Protein AF-0000000068927262 (afdb_homodimer)

Organism: Brassica napus (NCBI:txid3708)

Radius of gyration: 21.52 Å; Cα contacts (8 Å, |Δi|>4): 213; chains: 2; bounding box: 48×56×94 Å

Sequence (170 aa):
MKNSRRLSDLLWEIGKRFSIEDMSRYDLKYLDEDNEWVLLTCDEDVEECVDVCRTTPSHTIKLLLHASSHHFPERSSPTGYTLWQMKNSRRLSDLLWEIGKRFSIEDMSRYDLKYLDEDNEWVLLTCDEDVEECVDVCRTTPSHTIKLLLHASSHHFPERSSPTGYTLWQ

InterPro domains:
  IPR000270 PB1 domain [PF00564] (3-67)
  IPR000270 PB1 domain [SM00666] (1-68)
  IPR034891 Protein NLP, PB1 domain [cd06407] (1-67)
  IPR045012 Protein NLP [PTHR32002] (2-68)
  IPR053793 PB1-like domain [PS51745] (1-68)

pLDDT: mean 80.98, std 21.07, range [25.23, 97.75]

Foldseek 3Di:
DPPPPVPVVVLVVVCVVVVPPDSVQKWKWKQAPVRDTDTDDDVVVVVRQQVRLVVDPVSDIDMDIGGHPVPPPPPPPPPDDPPPD/DPVPPVPVVVLVVCCVVVVPPDSVQKWKWKQAPVRDTDTDDDVVVVVRQQVRLVVDPVSDIDMDIDGHPVPPPPPPPPDDDPPPD

Secondary structure (DSSP, 8-st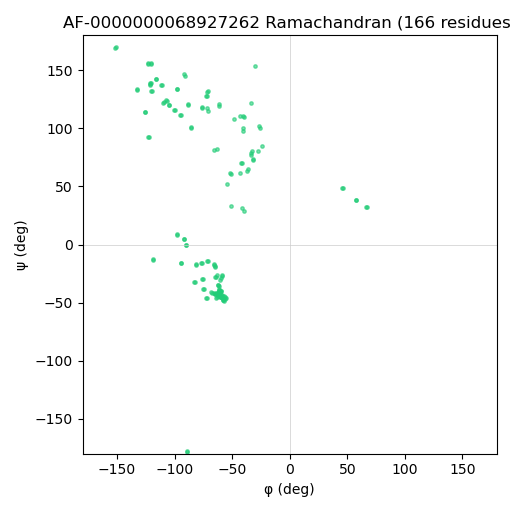ate):
-----HHHHHHHHHHHHTT-S-GGGEEEEEE-TTS-EEE--SHHHHHHHHHHHHHSTT-EEEEEEEE-GGGS-------------/-----HHHHHHHHHHHHTT-S-GGGEEEEEE-TTS-EEE--SHHHHHHHHHHHHHSTT-EEEEEEEE-GGGS-------------

Nearest PDB structures (foldseek):
  4mjs-assembly12_X  TM=8.367E-01  e=7.553E-01  Homo sapiens
  6jm4-assembly2_D  TM=7.377E-01  e=4.117E-01  Homo sapiens
  4mjs-assembly12_W  TM=8.172E-01  e=2.542E+00  Rattus norvegicus
  6d21-assembly1_A  TM=7.027E-01  e=1.132E+00  Danio rerio
  1wmh-assembly1_A  TM=7.807E-01  e=3.329E+00  Homo sapiens

Solvent-accessible surface area (backbone atoms only — not comparable to full-atom values): 10025 Å² total; per-residue (Å²): 124,86,80,66,57,43,51,60,52,44,49,51,46,50,20,63,58,57,71,38,89,61,58,87,40,42,44,45,28,34,56,44,90,84,72,41,79,41,76,56,84,44,53,66,43,48,49,52,52,39,46,40,20,71,72,39,93,68,35,46,46,41,38,37,39,31,55,42,68,78,68,51,71,74,74,70,72,78,76,83,77,80,66,77,119,125,86,82,67,55,43,48,60,52,44,50,51,46,50,20,64,59,56,70,40,88,61,58,88,42,42,44,46,26,34,55,44,90,84,70,44,80,40,75,57,84,45,53,66,44,47,50,52,53,39,48,41,20,72,72,40,94,69,36,46,45,43,37,38,39,30,55,42,67,77,69,50,73,73,77,71,71,76,78,79,78,82,76,76,121

Structure (mmCIF, N/CA/C/O backbone):
data_AF-0000000068927262-model_v1
#
loop_
_entity.id
_entity.type
_entity.pdbx_description
1 polymer 'BnaC05g16010D protein'
#
loop_
_atom_site.group_PDB
_atom_site.id
_atom_site.type_symbol
_atom_site.label_atom_id
_atom_site.label_alt_id
_atom_site.label_comp_id
_atom_site.label_asym_id
_atom_site.label_entity_id
_atom_site.label_seq_id
_atom_site.pdbx_PDB_ins_code
_atom_site.Cartn_x
_atom_site.Cartn_y
_atom_site.Cartn_z
_atom_site.occupancy
_atom_site.B_iso_or_equiv
_atom_site.auth_seq_id
_atom_site.auth_comp_id
_atom_site.auth_asym_id
_atom_site.auth_atom_id
_atom_site.pdbx_PDB_model_num
ATOM 1 N N . MET A 1 1 ? 23.828 -13.812 -0.796 1 38.84 1 MET A N 1
ATOM 2 C CA . MET A 1 1 ? 22.641 -13.344 -0.096 1 38.84 1 MET A CA 1
ATOM 3 C C . MET A 1 1 ? 22.062 -12.109 -0.779 1 38.84 1 MET A C 1
ATOM 5 O O . MET A 1 1 ? 22.766 -11.109 -0.969 1 38.84 1 MET A O 1
ATOM 9 N N . LYS A 1 2 ? 21.297 -12.242 -1.752 1 44.44 2 LYS A N 1
ATOM 10 C CA . LYS A 1 2 ? 20.703 -11.141 -2.5 1 44.44 2 LYS A CA 1
ATOM 11 C C . LYS A 1 2 ? 20.219 -10.031 -1.563 1 44.44 2 LYS A C 1
ATOM 13 O O . LYS A 1 2 ? 19.375 -10.266 -0.709 1 44.44 2 LYS A O 1
ATOM 18 N N . ASN A 1 3 ? 21.125 -9.266 -0.895 1 52.47 3 ASN A N 1
ATOM 19 C CA . ASN A 1 3 ? 21 -8.211 0.103 1 52.47 3 ASN A CA 1
ATOM 20 C C . ASN A 1 3 ? 19.828 -7.289 -0.2 1 52.47 3 ASN A C 1
ATOM 22 O O . ASN A 1 3 ? 20.016 -6.156 -0.652 1 52.47 3 ASN A O 1
ATOM 26 N N . SER A 1 4 ? 18.703 -7.891 -0.924 1 62.62 4 SER A N 1
ATOM 27 C CA . SER A 1 4 ? 17.656 -7.078 -1.52 1 62.62 4 SER A CA 1
ATOM 28 C C . SER A 1 4 ? 16.844 -6.352 -0.451 1 62.62 4 SER A C 1
ATOM 30 O O . SER A 1 4 ? 16.281 -6.98 0.448 1 62.62 4 SER A O 1
ATOM 32 N N . ARG A 1 5 ? 17.406 -5.23 0.022 1 76.31 5 ARG A N 1
ATOM 33 C CA . ARG A 1 5 ? 16.688 -4.316 0.908 1 76.31 5 ARG A CA 1
ATOM 34 C C . ARG A 1 5 ? 15.328 -3.949 0.337 1 76.31 5 ARG A C 1
ATOM 36 O O . ARG A 1 5 ? 15.023 -2.771 0.145 1 76.31 5 ARG A O 1
ATOM 43 N N . ARG A 1 6 ? 14.484 -5.094 0.154 1 83.19 6 ARG A N 1
ATOM 44 C CA . ARG A 1 6 ? 13.195 -4.941 -0.519 1 83.19 6 ARG A CA 1
ATOM 45 C C . ARG A 1 6 ? 12.266 -4.035 0.28 1 83.19 6 ARG A C 1
ATOM 47 O O . ARG A 1 6 ? 11.758 -3.041 -0.244 1 83.19 6 ARG A O 1
ATOM 54 N N . LEU A 1 7 ? 12.234 -4.312 1.604 1 91.81 7 LEU A N 1
ATOM 55 C CA . LEU A 1 7 ? 11.312 -3.539 2.428 1 91.81 7 LEU A CA 1
ATOM 56 C C . LEU A 1 7 ? 11.805 -2.105 2.592 1 91.81 7 LEU A C 1
ATOM 58 O O . LEU A 1 7 ? 11.023 -1.159 2.457 1 91.81 7 LEU A O 1
ATOM 62 N N . SER A 1 8 ? 13.109 -1.966 2.891 1 91.06 8 SER A N 1
ATOM 63 C CA . SER A 1 8 ? 13.648 -0.624 3.082 1 91.06 8 SER A CA 1
ATOM 64 C C . SER A 1 8 ? 13.445 0.236 1.84 1 91.06 8 SER A C 1
ATOM 66 O O . SER A 1 8 ? 13.133 1.424 1.944 1 91.06 8 SER A O 1
ATOM 68 N N . ASP A 1 9 ? 13.711 -0.344 0.661 1 90.06 9 ASP A N 1
ATOM 69 C CA . ASP A 1 9 ? 13.516 0.382 -0.59 1 90.06 9 ASP A CA 1
ATOM 70 C C . ASP A 1 9 ? 12.047 0.767 -0.778 1 90.06 9 ASP A C 1
ATOM 72 O O . ASP A 1 9 ? 11.742 1.871 -1.234 1 90.06 9 ASP A O 1
ATOM 76 N N . LEU A 1 10 ? 11.172 -0.128 -0.5 1 91.38 10 LEU A N 1
ATOM 77 C CA . LEU A 1 10 ? 9.742 0.137 -0.571 1 91.38 10 LEU A CA 1
ATOM 78 C C . LEU A 1 10 ? 9.352 1.275 0.366 1 91.38 10 LEU A C 1
ATOM 80 O O . LEU A 1 10 ? 8.68 2.221 -0.045 1 91.38 10 LEU A O 1
ATOM 84 N N . LEU A 1 11 ? 9.883 1.245 1.609 1 91.5 11 LEU A N 1
ATOM 85 C CA . LEU A 1 11 ? 9.57 2.273 2.598 1 91.5 11 LEU A CA 1
ATOM 86 C C . LEU A 1 11 ? 10.117 3.629 2.156 1 91.5 11 LEU A C 1
ATOM 88 O O . LEU A 1 11 ? 9.461 4.656 2.344 1 91.5 11 LEU A O 1
ATOM 92 N N . TRP A 1 12 ? 11.289 3.52 1.659 1 89.69 12 TRP A N 1
ATOM 93 C CA . TRP A 1 12 ? 11.906 4.75 1.166 1 89.69 12 TRP A CA 1
ATOM 94 C C . TRP A 1 12 ? 11.047 5.395 0.088 1 89.69 12 TRP A C 1
ATOM 96 O O . TRP A 1 12 ? 10.789 6.602 0.131 1 89.69 12 TRP A O 1
ATOM 106 N N . GLU A 1 13 ? 10.57 4.641 -0.874 1 89.12 13 GLU A N 1
ATOM 107 C CA . GLU A 1 13 ? 9.766 5.172 -1.971 1 89.12 13 GLU A CA 1
ATOM 108 C C . GLU A 1 13 ? 8.406 5.652 -1.477 1 89.12 13 GLU A C 1
ATOM 110 O O . GLU A 1 13 ? 7.922 6.703 -1.903 1 89.12 13 GLU A O 1
ATOM 115 N N . ILE A 1 14 ? 7.785 4.906 -0.583 1 91.06 14 ILE A N 1
ATOM 116 C CA . ILE A 1 14 ? 6.52 5.309 0.021 1 91.06 14 ILE A CA 1
ATOM 117 C C . ILE A 1 14 ? 6.688 6.664 0.709 1 91.06 14 ILE A C 1
ATOM 119 O O . ILE A 1 14 ? 5.898 7.586 0.48 1 91.06 14 ILE A O 1
ATOM 123 N N . GLY A 1 15 ? 7.742 6.797 1.499 1 92.69 15 GLY A N 1
ATOM 124 C CA . GLY A 1 15 ? 8.023 8.055 2.178 1 92.69 15 GLY A CA 1
ATOM 125 C C . GLY A 1 15 ? 8.164 9.227 1.226 1 92.69 15 GLY A C 1
ATOM 126 O O . GLY A 1 15 ? 7.578 10.289 1.449 1 92.69 15 GLY A O 1
ATOM 127 N N . LYS A 1 16 ? 8.859 8.984 0.211 1 90.5 16 LYS A N 1
ATOM 128 C CA . LYS A 1 16 ? 9.102 10.031 -0.781 1 90.5 16 LYS A CA 1
ATOM 129 C C . LYS A 1 16 ? 7.805 10.453 -1.463 1 90.5 16 LYS A C 1
ATOM 131 O O . LYS A 1 16 ? 7.535 11.648 -1.607 1 90.5 16 LYS A O 1
ATOM 136 N N . ARG A 1 17 ? 6.93 9.555 -1.832 1 87 17 ARG A N 1
ATOM 137 C CA . ARG A 1 17 ? 5.758 9.82 -2.658 1 87 17 ARG A CA 1
ATOM 138 C C . ARG A 1 17 ? 4.609 10.367 -1.817 1 87 17 ARG A C 1
ATOM 140 O O . ARG A 1 17 ? 3.824 11.188 -2.293 1 87 17 ARG A O 1
ATOM 147 N N . PHE A 1 18 ? 4.594 9.914 -0.629 1 89.06 18 PHE A N 1
ATOM 148 C CA . PHE A 1 18 ? 3.5 10.359 0.23 1 89.06 18 PHE A CA 1
ATOM 149 C C . PHE A 1 18 ? 3.943 11.508 1.123 1 89.06 18 PHE A C 1
ATOM 151 O O . PHE A 1 18 ? 3.217 11.914 2.033 1 89.06 18 PHE A O 1
ATOM 158 N N . SER A 1 19 ? 5.164 12.031 0.847 1 88.75 19 SER A N 1
ATOM 159 C CA . SER A 1 19 ? 5.723 13.18 1.565 1 88.75 19 SER A CA 1
ATOM 160 C C . SER A 1 19 ? 5.805 12.898 3.062 1 88.75 19 SER A C 1
ATOM 162 O O . SER A 1 19 ? 5.422 13.742 3.877 1 88.75 19 SER A O 1
ATOM 164 N N . ILE A 1 20 ? 6.137 11.711 3.357 1 89.19 20 ILE A N 1
ATOM 165 C CA . ILE A 1 20 ? 6.375 11.336 4.746 1 89.19 20 ILE A CA 1
ATOM 166 C C . ILE A 1 20 ? 7.867 11.445 5.062 1 89.19 20 ILE A C 1
ATOM 168 O O . ILE A 1 20 ? 8.672 10.68 4.535 1 89.19 20 ILE A O 1
ATOM 172 N N . GLU A 1 21 ? 8.227 12.32 5.824 1 87.38 21 GLU A N 1
ATOM 173 C CA . GLU A 1 21 ? 9.625 12.609 6.113 1 87.38 21 GLU A CA 1
ATOM 174 C C . GLU A 1 21 ? 10.234 11.555 7.035 1 87.38 21 GLU A C 1
ATOM 176 O O . GLU A 1 21 ? 11.398 11.188 6.883 1 87.38 21 GLU A O 1
ATOM 181 N N . ASP A 1 22 ? 9.445 11.117 7.973 1 91.25 22 ASP A N 1
ATOM 182 C CA . ASP A 1 22 ? 9.93 10.164 8.969 1 91.25 22 ASP A CA 1
ATOM 183 C C . ASP A 1 22 ? 9.094 8.891 8.969 1 91.25 22 ASP A C 1
ATOM 185 O O . ASP A 1 22 ? 8.133 8.773 9.734 1 91.25 22 ASP A O 1
ATOM 189 N N . MET A 1 23 ? 9.5 7.918 8.227 1 89.81 23 MET A N 1
ATOM 190 C CA . MET A 1 23 ? 8.758 6.672 8.031 1 89.81 23 MET A CA 1
ATOM 191 C C . MET A 1 23 ? 8.797 5.816 9.297 1 89.81 23 MET A C 1
ATOM 193 O O . MET A 1 23 ? 8.023 4.867 9.43 1 89.81 23 MET A O 1
ATOM 197 N N . SER A 1 24 ? 9.711 6.168 10.25 1 89.06 24 SER A N 1
ATOM 198 C CA . SER A 1 24 ? 9.773 5.43 11.508 1 89.06 24 SER A CA 1
ATOM 199 C C . SER A 1 24 ? 8.508 5.629 12.336 1 89.06 24 SER A C 1
ATOM 201 O O . SER A 1 24 ? 8.242 4.863 13.266 1 89.06 24 SER A O 1
ATOM 203 N N . ARG A 1 25 ? 7.734 6.582 12.07 1 90.44 25 ARG A N 1
ATOM 204 C CA . ARG A 1 25 ? 6.512 6.906 12.797 1 90.44 25 ARG A CA 1
ATOM 205 C C . ARG A 1 25 ? 5.312 6.188 12.188 1 90.44 25 ARG A C 1
ATOM 207 O O . ARG A 1 25 ? 4.188 6.328 12.68 1 90.44 25 ARG A O 1
ATOM 214 N N . TYR A 1 26 ? 5.555 5.449 11.172 1 92.88 26 TYR A N 1
ATOM 215 C CA . TYR A 1 26 ? 4.457 4.781 10.477 1 92.88 26 TYR A CA 1
ATOM 216 C C . TYR A 1 26 ? 4.656 3.27 10.469 1 92.88 26 TYR A C 1
ATOM 218 O O . TYR A 1 26 ? 5.781 2.785 10.312 1 92.88 26 TYR A O 1
ATOM 226 N N . ASP A 1 27 ? 3.564 2.598 10.68 1 93.88 27 ASP A N 1
ATOM 227 C CA . ASP A 1 27 ? 3.527 1.152 10.477 1 93.88 27 ASP A CA 1
ATOM 228 C C . ASP A 1 27 ? 2.945 0.806 9.109 1 93.88 27 ASP A C 1
ATOM 230 O O . ASP A 1 27 ? 1.944 1.39 8.688 1 93.88 27 ASP A O 1
ATOM 234 N N . LEU A 1 28 ? 3.623 -0.106 8.406 1 95.44 28 LEU A N 1
ATOM 235 C CA . LEU A 1 28 ? 3.088 -0.69 7.18 1 95.44 28 LEU A CA 1
ATOM 236 C C . LEU A 1 28 ? 2.598 -2.113 7.426 1 95.44 28 LEU A C 1
ATOM 238 O O . LEU A 1 28 ? 3.354 -2.961 7.906 1 95.44 28 LEU A O 1
ATOM 242 N N . LYS A 1 29 ? 1.349 -2.326 7.188 1 96.62 29 LYS A N 1
ATOM 243 C CA . LYS A 1 29 ? 0.735 -3.637 7.383 1 96.62 29 LYS A CA 1
ATOM 244 C C . LYS A 1 29 ? 0.137 -4.164 6.082 1 96.62 29 LYS A C 1
ATOM 246 O O . LYS A 1 29 ? -0.143 -3.395 5.164 1 96.62 29 LYS A O 1
ATOM 251 N N . TYR A 1 30 ? -0.014 -5.422 5.93 1 97.06 30 TYR A N 1
ATOM 252 C CA . TYR A 1 30 ? -0.739 -6.055 4.836 1 97.06 30 TYR A CA 1
ATOM 253 C C . TYR A 1 30 ? -1.854 -6.949 5.363 1 97.06 30 TYR A C 1
ATOM 255 O O . TYR A 1 30 ? -1.776 -7.449 6.488 1 97.06 30 TYR A O 1
ATOM 263 N N . LEU A 1 31 ? -2.896 -7.207 4.574 1 96.69 31 LEU A N 1
ATOM 264 C CA . LEU A 1 31 ? -3.99 -8.109 4.918 1 96.69 31 LEU A CA 1
ATOM 265 C C . LEU A 1 31 ? -3.666 -9.539 4.5 1 96.69 31 LEU A C 1
ATOM 267 O O . LEU A 1 31 ? -3.512 -9.82 3.312 1 96.69 31 LEU A O 1
ATOM 271 N N . ASP A 1 32 ? -3.641 -10.484 5.469 1 96.19 32 ASP A N 1
ATOM 272 C CA . ASP A 1 32 ? -3.264 -11.859 5.137 1 96.19 32 ASP A CA 1
ATOM 273 C C . ASP A 1 32 ? -4.484 -12.68 4.719 1 96.19 32 ASP A C 1
ATOM 275 O O . ASP A 1 32 ? -5.582 -12.141 4.586 1 96.19 32 ASP A O 1
ATOM 279 N N . GLU A 1 33 ? -4.211 -13.977 4.434 1 92.44 33 GLU A N 1
ATOM 280 C CA . GLU A 1 33 ? -5.262 -14.875 3.967 1 92.44 33 GLU A CA 1
ATOM 281 C C . GLU A 1 33 ? -6.324 -15.086 5.039 1 92.44 33 GLU A C 1
ATOM 283 O O . GLU A 1 33 ? -7.434 -15.531 4.746 1 92.44 33 GLU A O 1
ATOM 288 N N . ASP A 1 34 ? -6.051 -14.828 6.258 1 95.06 34 ASP A N 1
ATOM 289 C CA . ASP A 1 34 ? -7.004 -14.953 7.355 1 95.06 34 ASP A CA 1
ATOM 290 C C . ASP A 1 34 ? -7.73 -13.633 7.598 1 95.06 34 ASP A C 1
ATOM 292 O O . ASP A 1 34 ? -8.492 -13.5 8.562 1 95.06 34 ASP A O 1
ATOM 296 N N . ASN A 1 35 ? -7.441 -12.695 6.73 1 94.62 35 ASN A N 1
ATOM 297 C CA . ASN A 1 35 ? -8.078 -11.383 6.805 1 94.62 35 ASN A CA 1
ATOM 298 C C . ASN A 1 35 ? -7.652 -10.633 8.062 1 94.62 35 ASN A C 1
ATOM 300 O O . ASN A 1 35 ? -8.453 -9.922 8.664 1 94.62 35 ASN A O 1
ATOM 304 N N . GLU A 1 36 ? -6.445 -10.852 8.484 1 96.94 36 GLU A N 1
ATOM 305 C CA . GLU A 1 36 ? -5.84 -10.117 9.594 1 96.94 36 GLU A CA 1
ATOM 306 C C . GLU A 1 36 ? -4.703 -9.227 9.102 1 96.94 36 GLU A C 1
ATOM 308 O O . GLU A 1 36 ? -3.939 -9.609 8.219 1 96.94 36 GLU A O 1
ATOM 313 N N . TRP A 1 37 ? -4.668 -8.039 9.625 1 96.19 37 TRP A N 1
ATOM 314 C CA . TRP A 1 37 ? -3.557 -7.148 9.305 1 96.19 37 TRP A CA 1
ATOM 315 C C . TRP A 1 37 ? -2.277 -7.605 9.992 1 96.19 37 TRP A C 1
ATOM 317 O O . TRP A 1 37 ? -2.264 -7.84 11.203 1 96.19 37 TRP A O 1
ATOM 327 N N . VAL A 1 38 ? -1.259 -7.738 9.227 1 97.75 38 VAL A N 1
ATOM 328 C CA . VAL A 1 38 ? 0.043 -8.188 9.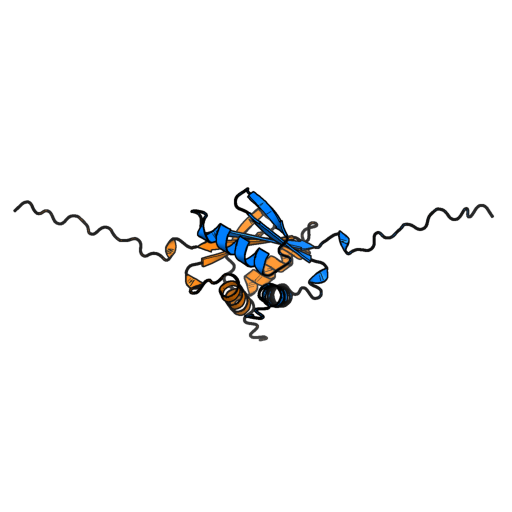711 1 97.75 38 VAL A CA 1
ATOM 329 C C . VAL A 1 38 ? 1.102 -7.129 9.406 1 97.75 38 VAL A C 1
ATOM 331 O O . VAL A 1 38 ? 1.13 -6.574 8.305 1 97.75 38 VAL A O 1
ATOM 334 N N . LEU A 1 39 ? 2.039 -6.848 10.375 1 96.75 39 LEU A N 1
ATOM 335 C CA . LEU A 1 39 ? 3.084 -5.844 10.211 1 96.75 39 LEU A CA 1
ATOM 336 C C . LEU A 1 39 ? 4.137 -6.316 9.219 1 96.75 39 LEU A C 1
ATOM 338 O O . LEU A 1 39 ? 4.578 -7.465 9.273 1 96.75 39 LEU A O 1
ATOM 342 N N . LEU A 1 40 ? 4.52 -5.492 8.25 1 95.31 40 LEU A N 1
ATOM 343 C CA . LEU A 1 40 ? 5.664 -5.707 7.371 1 95.31 40 LEU A CA 1
ATOM 344 C C . LEU A 1 40 ? 6.945 -5.184 8.008 1 95.31 40 LEU A C 1
ATOM 346 O O . LEU A 1 40 ? 7.215 -3.98 7.977 1 95.31 40 LEU A O 1
ATOM 350 N N . THR A 1 41 ? 7.762 -6.074 8.594 1 95.12 41 THR A N 1
ATOM 351 C CA . THR A 1 41 ? 8.914 -5.617 9.359 1 95.12 41 THR A CA 1
ATOM 352 C C . THR A 1 41 ? 10.211 -6.137 8.75 1 95.12 41 THR A C 1
ATOM 354 O O . THR A 1 41 ? 11.297 -5.672 9.094 1 95.12 41 THR A O 1
ATOM 357 N N . CYS A 1 42 ? 10.086 -7.094 7.824 1 94.94 42 CYS A N 1
ATOM 358 C CA . CYS A 1 42 ? 11.258 -7.672 7.184 1 94.94 42 CYS A CA 1
ATOM 359 C C . CYS A 1 42 ? 10.93 -8.164 5.777 1 94.94 42 CYS A C 1
ATOM 361 O O . CYS A 1 42 ? 9.758 -8.203 5.391 1 94.94 42 CYS A O 1
ATOM 363 N N . ASP A 1 43 ? 11.984 -8.508 5.035 1 93.5 43 ASP A N 1
ATOM 364 C CA . ASP A 1 43 ? 11.82 -8.953 3.654 1 93.5 43 ASP A CA 1
ATOM 365 C C . ASP A 1 43 ? 10.992 -10.234 3.588 1 93.5 43 ASP A C 1
ATOM 367 O O . ASP A 1 43 ? 10.242 -10.453 2.631 1 93.5 43 ASP A O 1
ATOM 371 N N . GLU A 1 44 ? 11.125 -11.117 4.582 1 94.56 44 GLU A N 1
ATOM 372 C CA . GLU A 1 44 ? 10.336 -12.336 4.609 1 94.56 44 GLU A CA 1
ATOM 373 C C . GLU A 1 44 ? 8.844 -12.023 4.691 1 94.56 44 GLU A C 1
ATOM 375 O O . GLU A 1 44 ? 8.023 -12.719 4.086 1 94.56 44 GLU A O 1
ATOM 380 N N . ASP A 1 45 ? 8.547 -11.023 5.449 1 95.25 45 ASP A N 1
ATOM 381 C CA . ASP A 1 45 ? 7.156 -10.594 5.516 1 95.25 45 ASP A CA 1
ATOM 382 C C . ASP A 1 45 ? 6.645 -10.18 4.137 1 95.25 45 ASP A C 1
ATOM 384 O O . ASP A 1 45 ? 5.508 -10.484 3.771 1 95.25 45 ASP A O 1
ATOM 388 N N . VAL A 1 46 ? 7.477 -9.508 3.398 1 94.19 46 VAL A N 1
ATOM 389 C CA . VAL A 1 46 ? 7.113 -9.078 2.051 1 94.19 46 VAL A CA 1
ATOM 390 C C . VAL A 1 46 ? 6.828 -10.305 1.181 1 94.19 46 VAL A C 1
ATOM 392 O O . VAL A 1 46 ? 5.832 -10.328 0.452 1 94.19 46 VAL A O 1
ATOM 395 N N . GLU A 1 47 ? 7.68 -11.258 1.331 1 94.06 47 GLU A N 1
ATOM 396 C CA . GLU A 1 47 ? 7.484 -12.5 0.581 1 94.06 47 GLU A CA 1
ATOM 397 C C . GLU A 1 47 ? 6.156 -13.156 0.937 1 94.06 47 GLU A C 1
ATOM 399 O O . GLU A 1 47 ? 5.438 -13.633 0.055 1 94.06 47 GLU A O 1
ATOM 404 N N . GLU A 1 48 ? 5.863 -13.219 2.154 1 95.38 48 GLU A N 1
ATOM 405 C CA . GLU A 1 48 ? 4.598 -13.797 2.598 1 95.38 48 GLU A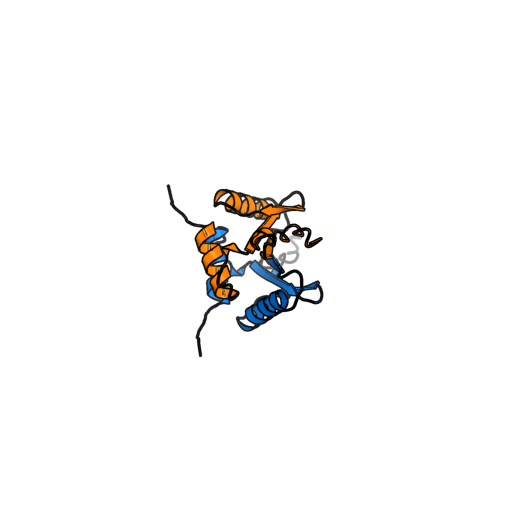 CA 1
ATOM 406 C C . GLU A 1 48 ? 3.41 -13.023 2.027 1 95.38 48 GLU A C 1
ATOM 408 O O . GLU A 1 48 ? 2.414 -13.625 1.617 1 95.38 48 GLU A O 1
ATOM 413 N N . CYS A 1 49 ? 3.506 -11.789 2.012 1 95.12 49 CYS A N 1
ATOM 414 C CA . CYS A 1 49 ? 2.473 -10.922 1.449 1 95.12 49 CYS A CA 1
ATOM 415 C C . CYS A 1 49 ? 2.244 -11.234 -0.025 1 95.12 49 CYS A C 1
ATOM 417 O O . CYS A 1 49 ? 1.103 -11.359 -0.469 1 95.12 49 CYS A O 1
ATOM 419 N N . VAL A 1 50 ? 3.314 -11.383 -0.787 1 94.12 50 VAL A N 1
ATOM 420 C CA . VAL A 1 50 ? 3.242 -11.727 -2.203 1 94.12 50 VAL A CA 1
ATOM 421 C C . VAL A 1 50 ? 2.582 -13.094 -2.371 1 94.12 50 VAL A C 1
ATOM 423 O O . VAL A 1 50 ? 1.761 -13.289 -3.27 1 94.12 50 VAL A O 1
ATOM 426 N N . ASP A 1 51 ? 2.951 -13.977 -1.51 1 94.75 51 ASP A N 1
ATOM 427 C CA . ASP A 1 51 ? 2.383 -15.32 -1.561 1 94.75 51 ASP A CA 1
ATOM 428 C C . ASP A 1 51 ? 0.87 -15.281 -1.357 1 94.75 51 ASP A C 1
ATOM 430 O O . ASP A 1 51 ? 0.134 -16.031 -2.004 1 94.75 51 ASP A O 1
ATOM 434 N N . VAL A 1 52 ? 0.406 -14.469 -0.455 1 94.44 52 VAL A N 1
ATOM 435 C CA . VAL A 1 52 ? -1.028 -14.297 -0.245 1 94.44 52 VAL A CA 1
ATOM 436 C C . VAL A 1 52 ? -1.699 -13.898 -1.558 1 94.44 52 VAL A C 1
ATOM 438 O O . VAL A 1 52 ? -2.713 -14.484 -1.947 1 94.44 52 VAL A O 1
ATOM 441 N N . CYS A 1 53 ? -1.122 -12.969 -2.246 1 92.5 53 CYS A N 1
ATOM 442 C CA . CYS A 1 53 ? -1.645 -12.484 -3.52 1 92.5 53 CYS A CA 1
ATOM 443 C C . CYS A 1 53 ? -1.699 -13.602 -4.551 1 92.5 53 CYS A C 1
ATOM 445 O O . CYS A 1 53 ? -2.682 -13.734 -5.281 1 92.5 53 CYS A O 1
ATOM 447 N N . ARG A 1 54 ? -0.679 -14.391 -4.543 1 90.25 54 ARG A N 1
ATOM 448 C CA . ARG A 1 54 ? -0.553 -15.438 -5.555 1 90.25 54 ARG A CA 1
ATOM 449 C C . ARG A 1 54 ? -1.486 -16.594 -5.254 1 90.25 54 ARG A C 1
ATOM 451 O O . ARG A 1 54 ? -1.951 -17.281 -6.168 1 90.25 54 ARG A O 1
ATOM 458 N N . THR A 1 55 ? -1.732 -16.766 -3.957 1 91.5 55 THR A N 1
ATOM 459 C CA . THR A 1 55 ? -2.475 -17.953 -3.557 1 91.5 55 THR A CA 1
ATOM 460 C C . THR A 1 55 ? -3.963 -17.641 -3.432 1 91.5 55 THR A C 1
ATOM 462 O O . THR A 1 55 ? -4.785 -18.562 -3.32 1 91.5 55 THR A O 1
ATOM 465 N N . THR A 1 56 ? -4.359 -16.391 -3.371 1 90.81 56 THR A N 1
ATOM 466 C CA . THR A 1 56 ? -5.77 -16.031 -3.309 1 90.81 56 THR A CA 1
ATOM 467 C C . THR A 1 56 ? -6.332 -15.805 -4.711 1 90.81 56 THR A C 1
ATOM 469 O O . THR A 1 56 ? -5.613 -15.367 -5.609 1 90.81 56 THR A O 1
ATOM 472 N N . PRO A 1 57 ? -7.621 -16.141 -4.953 1 89.44 57 PRO A N 1
ATOM 473 C CA . PRO A 1 57 ? -8.219 -15.984 -6.281 1 89.44 57 PRO A CA 1
ATOM 474 C C . PRO A 1 57 ? -8.305 -14.523 -6.723 1 89.44 57 PRO A C 1
ATOM 476 O O . PRO A 1 57 ? -8.273 -14.234 -7.922 1 89.44 57 PRO A O 1
ATOM 479 N N . SER A 1 58 ? -8.398 -13.602 -5.816 1 89.69 58 SER A N 1
ATOM 480 C CA . SER A 1 58 ? -8.602 -12.188 -6.129 1 89.69 58 SER A CA 1
ATOM 481 C C . SER A 1 58 ? -7.309 -11.539 -6.621 1 89.69 58 SER A C 1
ATOM 483 O O . SER A 1 58 ? -7.344 -10.484 -7.25 1 89.69 58 SER A O 1
ATOM 485 N N . HIS A 1 59 ? -6.117 -12.211 -6.391 1 92.12 59 HIS A N 1
ATOM 486 C CA . HIS A 1 59 ? -4.828 -11.625 -6.746 1 92.12 59 HIS A CA 1
ATOM 487 C C . HIS A 1 59 ? -4.738 -10.172 -6.305 1 92.12 59 HIS A C 1
ATOM 489 O O . HIS A 1 59 ? -4.418 -9.289 -7.105 1 92.12 59 HIS A O 1
ATOM 495 N N . THR A 1 60 ? -5.113 -9.992 -5.012 1 93.62 60 THR A N 1
ATOM 496 C CA . THR A 1 60 ? -5.23 -8.656 -4.438 1 93.62 60 THR A CA 1
ATOM 497 C C . THR A 1 60 ? -4.297 -8.5 -3.24 1 93.62 60 THR A C 1
ATOM 499 O O . THR A 1 60 ? -4.18 -9.414 -2.414 1 93.62 60 THR A O 1
ATOM 502 N N . ILE A 1 61 ? -3.557 -7.426 -3.221 1 96.12 61 ILE A N 1
ATOM 503 C CA . ILE A 1 61 ? -2.766 -7.035 -2.061 1 96.12 61 ILE A CA 1
ATOM 504 C C . ILE A 1 61 ? -3.379 -5.793 -1.415 1 96.12 61 ILE A C 1
ATOM 506 O O . ILE A 1 61 ? -3.594 -4.777 -2.084 1 96.12 61 ILE A O 1
ATOM 510 N N . LYS A 1 62 ? -3.723 -5.906 -0.156 1 96.56 62 LYS A N 1
ATOM 511 C CA . LYS A 1 62 ? -4.18 -4.758 0.619 1 96.56 62 LYS A CA 1
ATOM 512 C C . LYS A 1 62 ? -3.119 -4.316 1.627 1 96.56 62 LYS A C 1
ATOM 514 O O . LYS A 1 62 ? -2.627 -5.133 2.412 1 96.56 62 LYS A O 1
ATOM 519 N N . LEU A 1 63 ? -2.742 -3.035 1.531 1 97.19 63 LEU A N 1
ATOM 520 C CA . LEU A 1 63 ? -1.742 -2.436 2.408 1 97.19 63 LEU A CA 1
ATOM 521 C C . LEU A 1 63 ? -2.355 -1.324 3.254 1 97.19 63 LEU A C 1
ATOM 523 O O . LEU A 1 63 ? -3.252 -0.613 2.795 1 97.19 63 LEU A O 1
ATOM 527 N N . LEU A 1 64 ? -1.902 -1.271 4.469 1 96.44 64 LEU A N 1
ATOM 528 C CA . LEU A 1 64 ? -2.307 -0.221 5.398 1 96.44 64 LEU A CA 1
ATOM 529 C C . LEU A 1 64 ? -1.09 0.495 5.973 1 96.44 64 LEU A C 1
ATOM 531 O O . LEU A 1 64 ? -0.195 -0.144 6.527 1 96.44 64 LEU A O 1
ATOM 535 N N . LEU A 1 65 ? -0.974 1.741 5.629 1 96.06 65 LEU A N 1
ATOM 536 C CA . LEU A 1 65 ? 0.016 2.617 6.246 1 96.06 65 LEU A CA 1
ATOM 537 C C . LEU A 1 65 ? -0.622 3.484 7.324 1 96.06 65 LEU A C 1
ATOM 539 O O . LEU A 1 65 ? -1.538 4.258 7.047 1 96.06 65 LEU A O 1
ATOM 543 N N . HIS A 1 66 ? -0.208 3.303 8.555 1 94.25 66 HIS A N 1
ATOM 544 C CA . HIS A 1 66 ? -0.825 4.023 9.664 1 94.25 66 HIS A CA 1
ATOM 545 C C . HIS A 1 66 ? 0.23 4.625 10.586 1 94.25 66 HIS A C 1
ATOM 547 O O . HIS A 1 66 ? 1.241 3.984 10.875 1 94.25 66 HIS A O 1
ATOM 553 N N . ALA A 1 67 ? -0.001 5.945 10.922 1 90.75 67 ALA A N 1
ATOM 554 C CA . ALA A 1 67 ? 0.877 6.598 11.891 1 90.75 67 ALA A CA 1
ATOM 555 C C . ALA A 1 67 ? 0.815 5.895 13.25 1 90.75 67 ALA A C 1
ATOM 557 O O . ALA A 1 67 ? -0.269 5.699 13.805 1 90.75 67 ALA A O 1
ATOM 558 N N . SER A 1 68 ? 1.925 5.438 13.664 1 85.88 68 SER A N 1
ATOM 559 C CA . SER A 1 68 ? 2.008 4.676 14.906 1 85.88 68 SER A CA 1
ATOM 560 C C . SER A 1 68 ? 1.935 5.59 16.125 1 85.88 68 SER A C 1
ATOM 562 O O . SER A 1 68 ? 2.566 6.648 16.156 1 85.88 68 SER A O 1
ATOM 564 N N . SER A 1 69 ? 0.911 5.395 16.938 1 72 69 SER A N 1
ATOM 565 C CA . SER A 1 69 ? 0.838 6.141 18.188 1 72 69 SER A CA 1
ATOM 566 C C . SER A 1 69 ? 2.045 5.852 19.078 1 72 69 SER A C 1
ATOM 568 O O . SER A 1 69 ? 2.395 6.66 19.938 1 72 69 SER A O 1
ATOM 570 N N . HIS A 1 70 ? 2.523 4.77 18.938 1 61.88 70 HIS A N 1
ATOM 571 C CA . HIS A 1 70 ? 3.568 4.375 19.875 1 61.88 70 HIS A CA 1
ATOM 572 C C . HIS A 1 70 ? 4.746 5.344 19.828 1 61.88 70 HIS A C 1
ATOM 574 O O . HIS A 1 70 ? 5.496 5.469 20.797 1 61.88 70 HIS A O 1
ATOM 580 N N . HIS A 1 71 ? 4.961 5.996 18.703 1 54.91 71 HIS A N 1
ATOM 581 C CA . HIS A 1 71 ? 6.191 6.777 18.703 1 54.91 71 HIS A CA 1
ATOM 582 C C . HIS A 1 71 ? 5.992 8.125 19.406 1 54.91 71 HIS A C 1
ATOM 584 O O . HIS A 1 71 ? 6.895 8.961 19.406 1 54.91 71 HIS A O 1
ATOM 590 N N . PHE A 1 72 ? 4.852 8.531 19.594 1 48.88 72 PHE A N 1
ATOM 591 C CA . PHE A 1 72 ? 4.773 9.727 20.422 1 48.88 72 PHE A CA 1
ATOM 592 C C . PHE A 1 72 ? 5.109 9.406 21.875 1 48.88 72 PHE A C 1
ATOM 594 O O . PHE A 1 72 ? 4.668 8.383 22.406 1 48.88 72 PHE A O 1
ATOM 601 N N . PRO A 1 73 ? 6.117 9.891 22.375 1 45.53 73 PRO A N 1
ATOM 602 C CA . PRO A 1 73 ? 6.387 9.773 23.812 1 45.53 73 PRO A CA 1
ATOM 603 C C . PRO A 1 73 ? 5.133 9.969 24.656 1 45.53 73 PRO A C 1
ATOM 605 O O . PRO A 1 73 ? 4.289 10.805 24.344 1 45.53 73 PRO A O 1
ATOM 608 N N . GLU A 1 74 ? 4.473 9 25.141 1 47.72 74 GLU A N 1
ATOM 609 C CA . GLU A 1 74 ? 3.529 9.258 26.219 1 47.72 74 GLU A CA 1
ATOM 610 C C . GLU A 1 74 ? 3.949 10.484 27.031 1 47.72 74 GLU A C 1
ATOM 612 O O . GLU A 1 74 ? 5.082 10.555 27.516 1 47.72 74 GLU A O 1
ATOM 617 N N . ARG A 1 75 ? 3.686 11.641 26.609 1 40 75 ARG A N 1
ATOM 618 C CA . ARG A 1 75 ? 3.879 12.719 27.578 1 40 75 ARG A CA 1
ATOM 619 C C . ARG A 1 75 ? 3.598 12.242 29 1 40 75 ARG A C 1
ATOM 621 O O . ARG A 1 75 ? 2.486 11.812 29.297 1 40 75 ARG A O 1
ATOM 628 N N . SER A 1 76 ? 4.375 11.5 29.625 1 44.62 76 SER A N 1
ATOM 629 C CA . SER A 1 76 ? 4.297 11.32 31.062 1 44.62 76 SER A CA 1
ATOM 630 C C . SER A 1 76 ? 3.842 12.602 31.766 1 44.62 76 SER A C 1
ATOM 632 O O . SER A 1 76 ? 4.496 13.641 31.656 1 44.62 76 SER A O 1
ATOM 634 N N . SER A 1 77 ? 2.629 13 31.781 1 42.41 77 SER A N 1
ATOM 635 C CA . SER A 1 77 ? 2.127 14.016 32.688 1 42.41 77 SER A CA 1
ATOM 636 C C . SER A 1 77 ? 2.979 14.086 33.969 1 42.41 77 SER A C 1
ATOM 638 O O . SER A 1 77 ? 3.215 13.07 34.625 1 42.41 77 SER A O 1
ATOM 640 N N . PRO A 1 78 ? 3.902 15.039 34.094 1 45.09 78 PRO A N 1
ATOM 641 C CA . PRO A 1 78 ? 4.465 15.211 35.438 1 45.09 78 PRO A CA 1
ATOM 642 C C . PRO A 1 78 ? 3.418 15.086 36.531 1 45.09 78 PRO A C 1
ATOM 644 O O . PRO A 1 78 ? 2.266 15.477 36.344 1 45.09 78 PRO A O 1
ATOM 647 N N . THR A 1 79 ? 3.369 14.086 37.344 1 42.69 79 THR A N 1
ATOM 648 C CA . THR A 1 79 ? 2.674 14.094 38.625 1 42.69 79 THR A CA 1
ATOM 649 C C . THR A 1 79 ? 2.67 15.492 39.219 1 42.69 79 THR A C 1
ATOM 651 O O . THR A 1 79 ? 3.527 16.328 38.906 1 42.69 79 THR A O 1
ATOM 654 N N . GLY A 1 80 ? 1.655 15.852 40.094 1 41.47 80 GLY A N 1
ATOM 655 C CA . GLY A 1 80 ? 1.095 16.844 41 1 41.47 80 GLY A CA 1
ATOM 656 C C . GLY A 1 80 ? 2.137 17.5 41.906 1 41.47 80 GLY A C 1
ATOM 657 O O . GLY A 1 80 ? 2.684 16.859 42.781 1 41.47 80 GLY A O 1
ATOM 658 N N . TYR A 1 81 ? 3.117 18.188 41.469 1 40.88 81 TYR A N 1
ATOM 659 C CA . TYR A 1 81 ? 3.707 19.078 42.469 1 40.88 81 TYR A CA 1
ATOM 660 C C . TYR A 1 81 ? 2.631 19.891 43.188 1 40.88 81 TYR A C 1
ATOM 662 O O . TYR A 1 81 ? 1.611 20.234 42.594 1 40.88 81 TYR A O 1
ATOM 670 N N . THR A 1 82 ? 2.293 19.547 44.688 1 39.06 82 THR A N 1
ATOM 671 C CA . THR A 1 82 ? 1.715 20.281 45.781 1 39.06 82 THR A CA 1
ATOM 672 C C . THR A 1 82 ? 2.156 21.75 45.75 1 39.06 82 THR A C 1
ATOM 674 O O . THR A 1 82 ? 3.346 22.047 45.906 1 39.06 82 THR A O 1
ATOM 677 N N . LEU A 1 83 ? 1.887 22.531 44.906 1 32.97 83 LEU A N 1
ATOM 678 C CA . LEU A 1 83 ? 1.868 23.969 45.156 1 32.97 83 LEU A CA 1
ATOM 679 C C . LEU A 1 83 ? 1.019 24.281 46.406 1 32.97 83 LEU A C 1
ATOM 681 O O . LEU A 1 83 ? 0.81 25.453 46.719 1 32.97 83 LEU A O 1
ATOM 685 N N . TRP A 1 84 ? 0.851 23.516 47.562 1 35.66 84 TRP A N 1
ATOM 686 C CA . TRP A 1 84 ? 0.362 24.203 48.75 1 35.66 84 TRP A CA 1
ATOM 687 C C . TRP A 1 84 ? 1.355 25.266 49.219 1 35.66 84 TRP A C 1
ATOM 689 O O . TRP A 1 84 ? 0.958 26.344 49.656 1 35.66 84 TRP A O 1
ATOM 699 N N . GLN A 1 85 ? 2.689 25.422 49.094 1 25.23 85 GLN A N 1
ATOM 700 C CA . GLN A 1 85 ? 3.055 26.688 49.719 1 25.23 85 GLN A CA 1
ATOM 701 C C . GLN A 1 85 ? 2.715 27.875 48.844 1 25.23 85 GLN A C 1
ATOM 703 O O . GLN A 1 85 ? 2.762 27.766 47.594 1 25.23 85 GLN A O 1
ATOM 708 N N . MET B 1 1 ? 8.422 22.641 -13.523 1 38.88 1 MET B N 1
ATOM 709 C CA . MET B 1 1 ? 7.445 21.594 -13.266 1 38.88 1 MET B CA 1
ATOM 710 C C . MET B 1 1 ? 8.117 20.359 -12.664 1 38.88 1 MET B C 1
ATOM 712 O O . MET B 1 1 ? 9.047 19.812 -13.258 1 38.88 1 MET B O 1
ATOM 716 N N . LYS B 1 2 ? 8.367 20.344 -11.461 1 44.28 2 LYS B N 1
ATOM 717 C CA . LYS B 1 2 ? 9.047 19.25 -10.781 1 44.28 2 LYS B CA 1
ATOM 718 C C . LYS B 1 2 ? 8.555 17.891 -11.281 1 44.28 2 LYS B C 1
ATOM 720 O O . LYS B 1 2 ? 7.367 17.578 -11.164 1 44.28 2 LYS B O 1
ATOM 725 N N . ASN B 1 3 ? 8.859 17.438 -12.531 1 52.06 3 ASN B N 1
ATOM 726 C CA . ASN B 1 3 ? 8.469 16.281 -13.312 1 52.06 3 ASN B CA 1
ATOM 727 C C . ASN B 1 3 ? 8.43 15.016 -12.461 1 52.06 3 ASN B C 1
ATOM 729 O O . ASN B 1 3 ? 9.336 14.188 -12.531 1 52.06 3 ASN B O 1
ATOM 733 N N . SER B 1 4 ? 8.062 15.219 -11.062 1 62.66 4 SER B N 1
ATOM 734 C CA . SER B 1 4 ? 8.203 14.148 -10.078 1 62.66 4 SER B CA 1
ATOM 735 C C . SER B 1 4 ? 7.309 12.961 -10.414 1 62.66 4 SER B C 1
ATOM 737 O O . SER B 1 4 ? 6.09 13.117 -10.539 1 62.66 4 SER B O 1
ATOM 739 N N . ARG B 1 5 ? 7.797 12.117 -11.328 1 76.75 5 ARG B N 1
ATOM 740 C CA . ARG B 1 5 ? 7.16 10.852 -11.656 1 76.75 5 ARG B CA 1
ATOM 741 C C . ARG B 1 5 ? 6.887 10.031 -10.398 1 76.75 5 ARG B C 1
ATOM 743 O O . ARG B 1 5 ? 7.363 8.906 -10.273 1 76.75 5 ARG B O 1
ATOM 750 N N . ARG B 1 6 ? 5.988 10.695 -9.477 1 83.44 6 ARG B N 1
ATOM 751 C CA . ARG B 1 6 ? 5.727 10.109 -8.164 1 83.44 6 ARG B CA 1
ATOM 752 C C . ARG B 1 6 ? 5.047 8.758 -8.289 1 83.44 6 ARG B C 1
ATOM 754 O O . ARG B 1 6 ? 5.535 7.758 -7.754 1 83.44 6 ARG B O 1
ATOM 761 N N . LEU B 1 7 ? 4.047 8.742 -9.18 1 91.81 7 LEU B N 1
ATOM 762 C CA . LEU B 1 7 ? 3.287 7.504 -9.305 1 91.81 7 LEU B CA 1
ATOM 763 C C . LEU B 1 7 ? 4.105 6.434 -10.016 1 91.81 7 LEU B C 1
ATOM 765 O O . LEU B 1 7 ? 4.152 5.285 -9.562 1 91.81 7 LEU B O 1
ATOM 769 N N . SER B 1 8 ? 4.738 6.828 -11.125 1 91.19 8 SER B N 1
ATOM 770 C CA . SER B 1 8 ? 5.52 5.848 -11.875 1 91.19 8 SER B CA 1
ATOM 771 C C . SER B 1 8 ? 6.613 5.234 -11.008 1 91.19 8 SER B C 1
ATOM 773 O O . SER B 1 8 ? 6.875 4.031 -11.086 1 91.19 8 SER B O 1
ATOM 775 N N . ASP B 1 9 ? 7.32 6.07 -10.242 1 90 9 ASP B N 1
ATOM 776 C CA . ASP B 1 9 ? 8.367 5.578 -9.352 1 90 9 ASP B CA 1
ATOM 777 C C . ASP B 1 9 ? 7.785 4.633 -8.297 1 90 9 ASP B C 1
ATOM 779 O O . ASP B 1 9 ? 8.398 3.617 -7.969 1 90 9 ASP B O 1
ATOM 783 N N . LEU B 1 10 ? 6.691 4.992 -7.75 1 91.5 10 LEU B N 1
ATOM 784 C CA . LEU B 1 10 ? 6.004 4.148 -6.777 1 91.5 10 LEU B CA 1
ATOM 785 C C . LEU B 1 10 ? 5.645 2.799 -7.395 1 91.5 10 LEU B C 1
ATOM 787 O O . LEU B 1 10 ? 5.938 1.75 -6.816 1 91.5 10 LEU B O 1
ATOM 791 N N . LEU B 1 11 ? 5.098 2.824 -8.625 1 91.5 11 LEU B N 1
ATOM 792 C CA . LEU B 1 11 ? 4.699 1.6 -9.312 1 91.5 11 LEU B CA 1
ATOM 793 C C . LEU B 1 11 ? 5.914 0.727 -9.617 1 91.5 11 LEU B C 1
ATOM 795 O O . LEU B 1 11 ? 5.848 -0.499 -9.492 1 91.5 11 LEU B O 1
ATOM 799 N N . TRP B 1 12 ? 6.895 1.43 -10.039 1 89.88 12 TRP B N 1
ATOM 800 C CA . TRP B 1 12 ? 8.125 0.71 -10.328 1 89.88 12 TRP B CA 1
ATOM 801 C C . TRP B 1 12 ? 8.625 -0.036 -9.102 1 89.88 12 TRP B C 1
ATOM 803 O O . TRP B 1 12 ? 8.961 -1.221 -9.172 1 89.88 12 TRP B O 1
ATOM 813 N N . GLU B 1 13 ? 8.68 0.598 -7.961 1 89.25 13 GLU B N 1
ATOM 814 C CA . GLU B 1 13 ? 9.18 -0.017 -6.734 1 89.25 13 GLU B CA 1
ATOM 815 C C . GLU B 1 13 ? 8.25 -1.127 -6.254 1 89.25 13 GLU B C 1
ATOM 817 O O . GLU B 1 13 ? 8.711 -2.184 -5.816 1 89.25 13 GLU B O 1
ATOM 822 N N . ILE B 1 14 ? 6.938 -0.912 -6.316 1 91.25 14 ILE B N 1
ATOM 823 C CA . ILE B 1 14 ? 5.957 -1.935 -5.965 1 91.25 14 ILE B CA 1
ATOM 824 C C . ILE B 1 14 ? 6.184 -3.18 -6.82 1 91.25 14 ILE B C 1
ATOM 826 O O . ILE B 1 14 ? 6.281 -4.293 -6.297 1 91.25 14 ILE B O 1
ATOM 830 N N . GLY B 1 15 ? 6.32 -2.986 -8.133 1 92.75 15 GLY B N 1
ATOM 831 C CA . GLY B 1 15 ? 6.578 -4.094 -9.039 1 92.75 15 GL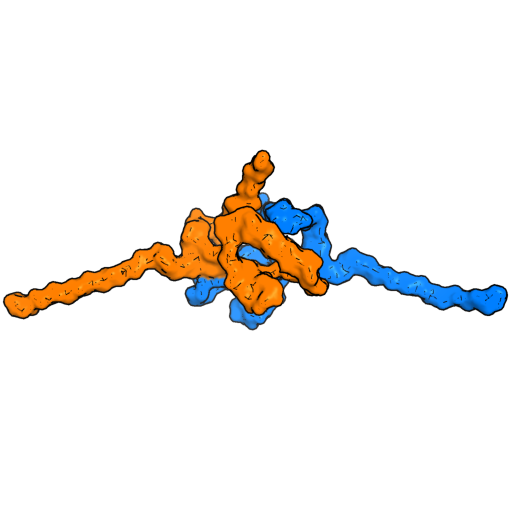Y B CA 1
ATOM 832 C C . GLY B 1 15 ? 7.816 -4.887 -8.672 1 92.75 15 GLY B C 1
ATOM 833 O O . GLY B 1 15 ? 7.781 -6.117 -8.633 1 92.75 15 GLY B O 1
ATOM 834 N N . LYS B 1 16 ? 8.82 -4.176 -8.391 1 90.44 16 LYS B N 1
ATOM 835 C CA . LYS B 1 16 ? 10.094 -4.797 -8.047 1 90.44 16 LYS B CA 1
ATOM 836 C C . LYS B 1 16 ? 9.977 -5.609 -6.758 1 90.44 16 LYS B C 1
ATOM 838 O O . LYS B 1 16 ? 10.438 -6.75 -6.691 1 90.44 16 LYS B O 1
ATOM 843 N N . ARG B 1 17 ? 9.305 -5.133 -5.738 1 87 17 ARG B N 1
ATOM 844 C CA . ARG B 1 17 ? 9.289 -5.727 -4.406 1 87 17 ARG B CA 1
ATOM 845 C C . ARG B 1 17 ? 8.281 -6.867 -4.328 1 87 17 ARG B C 1
ATOM 847 O O . ARG B 1 17 ? 8.5 -7.855 -3.621 1 87 17 ARG B O 1
ATOM 854 N N . PHE B 1 18 ? 7.27 -6.707 -5.066 1 89 18 PHE B N 1
ATOM 855 C CA . PHE B 1 18 ? 6.23 -7.73 -5.016 1 89 18 PHE B CA 1
ATOM 856 C C . PHE B 1 18 ? 6.391 -8.719 -6.164 1 89 18 PHE B C 1
ATOM 858 O O . PHE B 1 18 ? 5.516 -9.56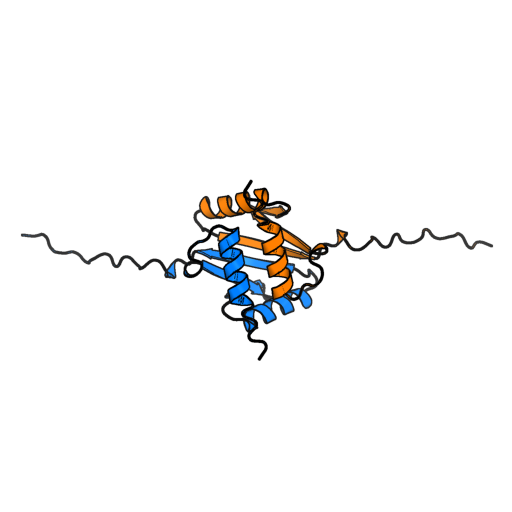2 -6.391 1 89 18 PHE B O 1
ATOM 865 N N . SER B 1 19 ? 7.52 -8.602 -6.891 1 88.94 19 SER B N 1
ATOM 866 C CA . SER B 1 19 ? 7.855 -9.5 -7.988 1 88.94 19 SER B CA 1
ATOM 867 C C . SER B 1 19 ? 6.77 -9.5 -9.055 1 88.94 19 SER B C 1
ATOM 869 O O . SER B 1 19 ? 6.352 -10.555 -9.531 1 88.94 19 SER B O 1
ATOM 871 N N . ILE B 1 20 ? 6.254 -8.367 -9.281 1 89.31 20 ILE B N 1
ATOM 872 C CA . ILE B 1 20 ? 5.293 -8.188 -10.359 1 89.31 20 ILE B CA 1
ATOM 873 C C . ILE B 1 20 ? 6.012 -7.688 -11.617 1 89.31 20 ILE B C 1
ATOM 875 O O . ILE B 1 20 ? 6.516 -6.562 -11.641 1 89.31 20 ILE B O 1
ATOM 879 N N . GLU B 1 21 ? 6.086 -8.438 -12.562 1 87.38 21 GLU B N 1
ATOM 880 C CA . GLU B 1 21 ? 6.852 -8.141 -13.766 1 87.38 21 GLU B CA 1
ATOM 881 C C . GLU B 1 21 ? 6.129 -7.117 -14.641 1 87.38 21 GLU B C 1
ATOM 883 O O . GLU B 1 21 ? 6.766 -6.258 -15.258 1 87.38 21 GLU B O 1
ATOM 888 N N . ASP B 1 22 ? 4.84 -7.246 -14.688 1 91.38 22 ASP B N 1
ATOM 889 C CA . ASP B 1 22 ? 4.047 -6.375 -15.555 1 91.38 22 ASP B CA 1
ATOM 890 C C . ASP B 1 22 ? 2.994 -5.617 -14.758 1 91.38 22 ASP B C 1
ATOM 892 O O . ASP B 1 22 ? 1.853 -6.066 -14.633 1 91.38 22 ASP B O 1
ATOM 896 N N . MET B 1 23 ? 3.318 -4.438 -14.32 1 90.12 23 MET B N 1
ATOM 897 C CA . MET B 1 23 ? 2.469 -3.623 -13.453 1 90.12 23 MET B CA 1
ATOM 898 C C . MET B 1 23 ? 1.266 -3.086 -14.219 1 90.12 23 MET B C 1
ATOM 900 O O . MET B 1 23 ? 0.303 -2.605 -13.617 1 90.12 23 MET B O 1
ATOM 904 N N . SER B 1 24 ? 1.308 -3.166 -15.578 1 89 24 SER B N 1
ATOM 905 C CA . SER B 1 24 ? 0.176 -2.715 -16.391 1 89 24 SER B CA 1
ATOM 906 C C . SER B 1 24 ? -1.05 -3.594 -16.156 1 89 24 SER B C 1
ATOM 908 O O . SER B 1 24 ? -2.17 -3.207 -16.5 1 89 24 SER B O 1
ATOM 910 N N . ARG B 1 25 ? -0.913 -4.734 -15.625 1 90.62 25 ARG B N 1
ATOM 911 C CA . ARG B 1 25 ? -1.993 -5.684 -15.383 1 90.62 25 ARG B CA 1
ATOM 912 C C . ARG B 1 25 ? -2.613 -5.465 -14.008 1 90.62 25 ARG B C 1
ATOM 914 O O . ARG B 1 25 ? -3.553 -6.168 -13.625 1 90.62 25 ARG B O 1
ATOM 921 N N . TYR B 1 26 ? -2.094 -4.512 -13.289 1 92.94 26 TYR B N 1
ATOM 922 C CA . TYR B 1 26 ? -2.566 -4.273 -11.93 1 92.94 26 TYR B CA 1
ATOM 923 C C . TYR B 1 26 ? -3.104 -2.854 -11.781 1 92.94 26 TYR B C 1
ATOM 925 O O . TYR B 1 26 ? -2.541 -1.909 -12.344 1 92.94 26 TYR B O 1
ATOM 933 N N . ASP B 1 27 ? -4.18 -2.779 -11.078 1 94 27 ASP B N 1
ATOM 934 C CA . ASP B 1 27 ? -4.691 -1.485 -10.633 1 94 27 ASP B CA 1
ATOM 935 C C . ASP B 1 27 ? -4.27 -1.184 -9.203 1 94 27 ASP B C 1
ATOM 937 O O . ASP B 1 27 ? -4.336 -2.057 -8.336 1 94 27 ASP B O 1
ATOM 941 N N . LEU B 1 28 ? -3.797 0.054 -8.992 1 95.44 28 LEU B N 1
ATOM 942 C CA . LEU B 1 28 ? -3.543 0.558 -7.648 1 95.44 28 LEU B CA 1
ATOM 943 C C . LEU B 1 28 ? -4.621 1.551 -7.227 1 95.44 28 LEU B C 1
ATOM 945 O O . LEU B 1 28 ? -4.859 2.543 -7.918 1 95.44 28 LEU B O 1
ATOM 949 N N . LYS B 1 29 ? -5.301 1.227 -6.168 1 96.56 29 LYS B N 1
ATOM 950 C CA . LYS B 1 29 ? -6.371 2.078 -5.652 1 96.56 29 LYS B CA 1
ATOM 951 C C . LYS B 1 29 ? -6.078 2.52 -4.223 1 96.56 29 LYS B C 1
ATOM 953 O O . LYS B 1 29 ? -5.289 1.884 -3.518 1 96.56 29 LYS B O 1
ATOM 958 N N . TYR B 1 30 ? -6.609 3.588 -3.789 1 97.06 30 TYR B N 1
ATOM 959 C CA . TYR B 1 30 ? -6.574 4.031 -2.4 1 97.06 30 TYR B CA 1
ATOM 960 C C . TYR B 1 30 ? -7.984 4.238 -1.856 1 97.06 30 TYR B C 1
ATOM 962 O O . TYR B 1 30 ? -8.914 4.508 -2.617 1 97.06 30 TYR B O 1
ATOM 970 N N . LEU B 1 31 ? -8.188 4.16 -0.527 1 96.62 31 LEU B N 1
ATOM 971 C CA . LEU B 1 31 ? -9.461 4.414 0.136 1 96.62 31 LEU B CA 1
ATOM 972 C C . LEU B 1 31 ? -9.609 5.895 0.477 1 96.62 31 LEU B C 1
ATOM 974 O O . LEU B 1 31 ? -8.828 6.434 1.269 1 96.62 31 LEU B O 1
ATOM 978 N N . ASP B 1 32 ? -10.664 6.562 -0.06 1 96.12 32 ASP B N 1
ATOM 979 C CA . ASP B 1 32 ? -10.812 7.996 0.17 1 96.12 32 ASP B CA 1
ATOM 980 C C . ASP B 1 32 ? -11.609 8.273 1.441 1 96.12 32 ASP B C 1
ATOM 982 O O . ASP B 1 32 ? -11.93 7.344 2.189 1 96.12 32 ASP B O 1
ATOM 986 N N . GLU B 1 33 ? -11.812 9.578 1.677 1 92.44 33 GLU B N 1
ATOM 987 C CA . GLU B 1 33 ? -12.516 10 2.885 1 92.44 33 GLU B CA 1
ATOM 988 C C . GLU B 1 33 ? -13.969 9.531 2.879 1 92.44 33 GLU B C 1
ATOM 990 O O . GLU B 1 33 ? -14.617 9.5 3.924 1 92.44 33 GLU B O 1
ATOM 995 N N . ASP B 1 34 ? -14.516 9.188 1.804 1 95.06 34 ASP B N 1
ATOM 996 C CA . ASP B 1 34 ? -15.875 8.672 1.692 1 95.06 34 ASP B CA 1
ATOM 997 C C . ASP B 1 34 ? -15.891 7.145 1.768 1 95.06 34 ASP B C 1
ATOM 999 O O . ASP B 1 34 ? -16.938 6.52 1.585 1 95.06 34 ASP B O 1
ATOM 1003 N N . ASN B 1 35 ? -14.719 6.613 2.01 1 94.56 35 ASN B N 1
ATOM 1004 C CA . ASN B 1 35 ? -14.562 5.168 2.146 1 94.56 35 ASN B CA 1
ATOM 1005 C C . ASN B 1 35 ? -14.828 4.449 0.829 1 94.56 35 ASN B C 1
ATOM 1007 O O . ASN B 1 35 ? -15.422 3.367 0.815 1 94.56 35 ASN B O 1
ATOM 1011 N N . GLU B 1 36 ? -14.508 5.094 -0.254 1 96.94 36 GLU B N 1
ATOM 1012 C CA . GLU B 1 36 ? -14.578 4.504 -1.587 1 96.94 36 GLU B CA 1
ATOM 1013 C C . GLU B 1 36 ? -13.18 4.305 -2.178 1 96.94 36 GLU B C 1
ATOM 1015 O O . GLU B 1 36 ? -12.297 5.141 -1.99 1 96.94 36 GLU B O 1
ATOM 1020 N N . TRP B 1 37 ? -13 3.166 -2.789 1 96.12 37 TRP B N 1
ATOM 1021 C CA . TRP B 1 37 ? -11.734 2.928 -3.475 1 96.12 37 TRP B CA 1
ATOM 1022 C C . TRP B 1 37 ? -11.641 3.762 -4.75 1 96.12 37 TRP B C 1
ATOM 1024 O O . TRP B 1 37 ? -12.547 3.74 -5.582 1 96.12 37 TRP B O 1
ATOM 1034 N N . VAL B 1 38 ? -10.578 4.477 -4.863 1 97.75 38 VAL B N 1
ATOM 1035 C CA . VAL B 1 38 ? -10.328 5.348 -6.008 1 97.75 38 VAL B CA 1
ATOM 1036 C C . VAL B 1 38 ? -9.031 4.938 -6.699 1 97.75 38 VAL B C 1
ATOM 1038 O O . VAL B 1 38 ? -8.023 4.672 -6.035 1 97.75 38 VAL B O 1
ATOM 1041 N N . LEU B 1 39 ? -9.016 4.902 -8.07 1 96.69 39 LEU B N 1
ATOM 1042 C CA . LEU B 1 39 ? -7.844 4.504 -8.844 1 96.69 39 LEU B CA 1
ATOM 1043 C C . LEU B 1 39 ? -6.754 5.57 -8.773 1 96.69 39 LEU B C 1
ATOM 1045 O O . LEU B 1 39 ? -7.035 6.762 -8.898 1 96.69 39 LEU B O 1
ATOM 1049 N N . LEU B 1 40 ? -5.508 5.188 -8.492 1 95.19 40 LEU B N 1
ATOM 1050 C CA . LEU B 1 40 ? -4.3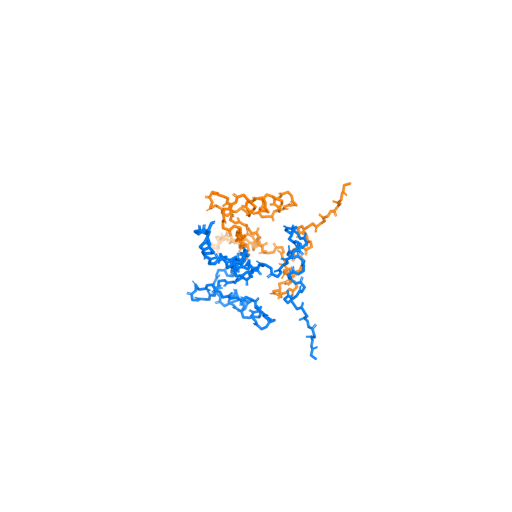32 6.043 -8.609 1 95.19 40 LEU B CA 1
ATOM 1051 C C . LEU B 1 40 ? -3.787 6.02 -10.039 1 95.19 40 LEU B C 1
ATOM 1053 O O . LEU B 1 40 ? -3.098 5.074 -10.43 1 95.19 40 LEU B O 1
ATOM 1057 N N . THR B 1 41 ? -4.078 7.059 -10.828 1 95.06 41 THR B N 1
ATOM 1058 C CA . THR B 1 41 ? -3.719 7.02 -12.242 1 95.06 41 THR B CA 1
ATOM 1059 C C . THR B 1 41 ? -2.754 8.148 -12.586 1 95.06 41 THR B C 1
ATOM 1061 O O . THR B 1 41 ? -2.135 8.141 -13.656 1 95.06 41 THR B O 1
ATOM 1064 N N . CYS B 1 42 ? -2.623 9.117 -11.664 1 94.88 42 CYS B N 1
ATOM 1065 C CA . CYS B 1 42 ? -1.735 10.25 -11.891 1 94.88 42 CYS B CA 1
ATOM 1066 C C . CYS B 1 42 ? -1.196 10.797 -10.578 1 94.88 42 CYS B C 1
ATOM 1068 O O . CYS B 1 42 ? -1.648 10.391 -9.5 1 94.88 42 CYS B O 1
ATOM 1070 N N . ASP B 1 43 ? -0.218 11.703 -10.703 1 93.5 43 ASP B N 1
ATOM 1071 C CA . ASP B 1 43 ? 0.423 12.273 -9.523 1 93.5 43 ASP B CA 1
ATOM 1072 C C . ASP B 1 43 ? -0.581 13.055 -8.68 1 93.5 43 ASP B C 1
ATOM 1074 O O . ASP B 1 43 ? -0.474 13.086 -7.449 1 93.5 43 ASP B O 1
ATOM 1078 N N . GLU B 1 44 ? -1.54 13.703 -9.32 1 94.5 44 GLU B N 1
ATOM 1079 C CA . GLU B 1 44 ? -2.564 14.43 -8.578 1 94.5 44 GLU B CA 1
ATOM 1080 C C . GLU B 1 44 ? -3.371 13.492 -7.684 1 94.5 44 GLU B C 1
ATOM 1082 O O . GLU B 1 44 ? -3.752 13.867 -6.57 1 94.5 44 GLU B O 1
ATOM 1087 N N . ASP B 1 45 ? -3.623 12.344 -8.219 1 95.19 45 ASP B N 1
ATOM 1088 C CA . ASP B 1 45 ? -4.312 11.344 -7.402 1 95.19 45 ASP B CA 1
ATOM 1089 C C . ASP B 1 45 ? -3.504 11.008 -6.152 1 95.19 45 ASP B C 1
ATOM 1091 O O . ASP B 1 45 ? -4.066 10.852 -5.066 1 95.19 45 ASP B O 1
ATOM 1095 N N . VAL B 1 46 ? -2.221 10.906 -6.305 1 94.19 46 VAL B N 1
ATOM 1096 C CA . VAL B 1 46 ? -1.341 10.617 -5.18 1 94.19 46 VAL B CA 1
ATOM 1097 C C . VAL B 1 46 ? -1.449 11.727 -4.137 1 94.19 46 VAL B C 1
ATOM 1099 O O . VAL B 1 46 ? -1.563 11.461 -2.939 1 94.19 46 VAL B O 1
ATOM 1102 N N . GLU B 1 47 ? -1.47 12.914 -4.648 1 94.06 47 GLU B N 1
ATOM 1103 C CA . GLU B 1 47 ? -1.607 14.055 -3.752 1 94.06 47 GLU B CA 1
ATOM 1104 C C . GLU B 1 47 ? -2.924 14 -2.982 1 94.06 47 GLU B C 1
ATOM 1106 O O . GLU B 1 47 ? -2.959 14.266 -1.779 1 94.06 47 GLU B O 1
ATOM 1111 N N . GLU B 1 48 ? -3.945 13.703 -3.639 1 95.25 48 GLU B N 1
ATOM 1112 C CA . GLU B 1 48 ? -5.246 13.586 -2.99 1 95.25 48 GLU B CA 1
ATOM 1113 C C . GLU B 1 48 ? -5.234 12.492 -1.922 1 95.25 48 GLU B C 1
ATOM 1115 O O . GLU B 1 48 ? -5.809 12.672 -0.844 1 95.25 48 GLU B O 1
ATOM 1120 N N . CYS B 1 49 ? -4.637 11.445 -2.197 1 95.06 49 CYS B N 1
ATOM 1121 C CA . CYS B 1 49 ? -4.5 10.344 -1.258 1 95.06 49 CYS B CA 1
ATOM 1122 C C . CYS B 1 49 ? -3.77 10.789 0.005 1 95.06 49 CYS B C 1
ATOM 1124 O O . CYS B 1 49 ? -4.203 10.484 1.117 1 95.06 49 CYS B O 1
ATOM 1126 N N . VAL B 1 50 ? -2.688 11.531 -0.15 1 94.12 50 VAL B N 1
ATOM 1127 C CA . VAL B 1 50 ? -1.921 12.07 0.971 1 94.12 50 VAL B CA 1
ATOM 1128 C C . VAL B 1 50 ? -2.793 13.016 1.79 1 94.12 50 VAL B C 1
ATOM 1130 O O . VAL B 1 50 ? -2.76 12.992 3.023 1 94.12 50 VAL B O 1
ATOM 1133 N N . ASP B 1 51 ? -3.539 13.789 1.095 1 94.69 51 ASP B N 1
ATOM 1134 C CA . ASP B 1 51 ? -4.426 14.734 1.761 1 94.69 51 ASP B CA 1
ATOM 1135 C C . ASP B 1 51 ? -5.445 14.016 2.635 1 94.69 51 ASP B C 1
ATOM 1137 O O . ASP B 1 51 ? -5.77 14.469 3.732 1 94.69 51 ASP B O 1
ATOM 1141 N N . VAL B 1 52 ? -5.969 12.922 2.158 1 94.38 52 VAL B N 1
ATOM 1142 C CA . VAL B 1 52 ? -6.891 12.109 2.945 1 94.38 52 VAL B CA 1
ATOM 1143 C C . VAL B 1 52 ? -6.23 11.711 4.262 1 94.38 52 VAL B C 1
ATOM 1145 O O . VAL B 1 52 ? -6.824 11.852 5.332 1 94.38 52 VAL B O 1
ATOM 1148 N N . CYS B 1 53 ? -5.016 11.258 4.188 1 92.44 53 CYS B N 1
ATOM 1149 C CA . CYS B 1 53 ? -4.262 10.836 5.359 1 92.44 53 CYS B CA 1
ATOM 1150 C C . CYS B 1 53 ? -4.082 11.992 6.34 1 92.44 53 CYS B C 1
ATOM 1152 O O . CYS B 1 53 ? -4.234 11.812 7.551 1 92.44 53 CYS B O 1
ATOM 1154 N N . ARG B 1 54 ? -3.816 13.125 5.789 1 89.94 54 ARG B N 1
ATOM 1155 C CA . ARG B 1 54 ? -3.514 14.289 6.621 1 89.94 54 ARG B CA 1
ATOM 1156 C C . ARG B 1 54 ? -4.781 14.852 7.254 1 89.94 54 ARG B C 1
ATOM 1158 O O . ARG B 1 54 ? -4.734 15.406 8.352 1 89.94 54 ARG B O 1
ATOM 1165 N N . THR B 1 55 ? -5.871 14.656 6.527 1 91.31 55 THR B N 1
ATOM 1166 C CA . THR B 1 55 ? -7.102 15.312 6.965 1 91.31 55 THR B CA 1
ATOM 1167 C C . THR B 1 55 ? -7.934 14.367 7.828 1 91.31 55 THR B C 1
ATOM 1169 O O . THR B 1 55 ? -8.883 14.805 8.484 1 91.31 55 THR B O 1
ATOM 1172 N N . THR B 1 56 ? -7.684 13.086 7.824 1 90.62 56 THR B N 1
ATOM 1173 C CA . THR B 1 56 ? -8.406 12.141 8.664 1 90.62 56 THR B CA 1
ATOM 1174 C C . THR B 1 56 ? -7.691 11.953 10 1 90.62 56 THR B C 1
ATOM 1176 O O . THR B 1 56 ? -6.465 12.039 10.078 1 90.62 56 THR B O 1
ATOM 1179 N N . PRO B 1 57 ? -8.438 11.75 11.109 1 89.12 57 PRO B N 1
ATOM 1180 C CA . PRO B 1 57 ? -7.832 11.594 12.438 1 89.12 57 PRO B CA 1
ATOM 1181 C C . PRO B 1 57 ? -6.949 10.352 12.539 1 89.12 57 PRO B C 1
ATOM 1183 O O . PRO B 1 57 ? -5.996 10.336 13.32 1 89.12 57 PRO B O 1
ATOM 1186 N N . SER B 1 58 ? -7.215 9.336 11.773 1 89.44 58 SER B N 1
ATOM 1187 C CA . SER B 1 58 ? -6.512 8.062 11.875 1 89.44 58 SER B CA 1
ATOM 1188 C C . SER B 1 58 ? -5.129 8.141 11.227 1 89.44 58 SER B C 1
ATOM 1190 O O . SER B 1 58 ? -4.266 7.309 11.5 1 89.44 58 SER B O 1
ATOM 1192 N N . HIS B 1 59 ? -4.855 9.203 10.375 1 91.88 59 HIS B N 1
ATOM 1193 C CA . HIS B 1 59 ? -3.596 9.32 9.648 1 91.88 59 HIS B CA 1
ATOM 1194 C C . HIS B 1 59 ? -3.209 7.992 9 1 91.88 59 HIS B C 1
ATOM 1196 O O . HIS B 1 59 ? -2.092 7.508 9.188 1 91.88 59 HIS B O 1
ATOM 1202 N N . THR B 1 60 ? -4.223 7.422 8.312 1 93.56 60 THR B N 1
ATOM 1203 C CA . THR B 1 60 ? -4.102 6.09 7.73 1 93.56 60 THR B CA 1
ATOM 1204 C C . THR B 1 60 ? -4.289 6.141 6.215 1 93.56 60 THR B C 1
ATOM 1206 O O . THR B 1 60 ? -5.168 6.844 5.719 1 93.56 60 THR B O 1
ATOM 1209 N N . ILE B 1 61 ? -3.395 5.504 5.5 1 96.12 61 ILE B N 1
ATOM 1210 C CA . ILE B 1 61 ? -3.537 5.289 4.066 1 96.12 61 ILE B CA 1
ATOM 1211 C C . ILE B 1 61 ? -3.795 3.807 3.791 1 96.12 61 ILE B C 1
ATOM 1213 O O . ILE B 1 61 ? -3.021 2.947 4.219 1 96.12 61 ILE B O 1
ATOM 1217 N N . LYS B 1 62 ? -4.902 3.52 3.156 1 96.5 62 LYS B N 1
ATOM 1218 C CA . LYS B 1 62 ? -5.195 2.164 2.699 1 96.5 62 LYS B CA 1
ATOM 1219 C C . LYS B 1 62 ? -5.055 2.053 1.185 1 96.5 62 LYS B C 1
ATOM 1221 O O . LYS B 1 62 ? -5.648 2.838 0.442 1 96.5 62 LYS B O 1
ATOM 1226 N N . LEU B 1 63 ? -4.203 1.112 0.763 1 97.19 63 LEU B N 1
ATOM 1227 C CA . LEU B 1 63 ? -3.945 0.859 -0.651 1 97.19 63 LEU B CA 1
ATOM 1228 C C . LEU B 1 63 ? -4.398 -0.543 -1.043 1 97.19 63 LEU B C 1
ATOM 1230 O O . LEU B 1 63 ? -4.309 -1.476 -0.241 1 97.19 63 LEU B O 1
ATOM 1234 N N . LEU B 1 64 ? -4.926 -0.619 -2.227 1 96.5 64 LEU B N 1
ATOM 1235 C CA . LEU B 1 64 ? -5.34 -1.891 -2.811 1 96.5 64 LEU B CA 1
ATOM 1236 C C . LEU B 1 64 ? -4.695 -2.096 -4.176 1 96.5 64 LEU B C 1
ATOM 1238 O O . LEU B 1 64 ? -4.812 -1.243 -5.059 1 96.5 64 LEU B O 1
ATOM 1242 N N . LEU B 1 65 ? -3.852 -3.084 -4.25 1 96.06 65 LEU B N 1
ATOM 1243 C CA . LEU B 1 65 ? -3.297 -3.535 -5.52 1 96.06 65 LEU B CA 1
ATOM 1244 C C . LEU B 1 65 ? -4.023 -4.777 -6.02 1 96.06 65 LEU B C 1
ATOM 1246 O O . LEU B 1 65 ? -4.035 -5.809 -5.344 1 96.06 65 LEU B O 1
ATOM 1250 N N . HIS B 1 66 ? -4.688 -4.68 -7.133 1 94.25 66 HIS B N 1
ATOM 1251 C CA . HIS B 1 66 ? -5.48 -5.793 -7.641 1 94.25 66 HIS B CA 1
ATOM 1252 C C . HIS B 1 66 ? -5.215 -6.027 -9.125 1 94.25 66 HIS B C 1
ATOM 1254 O O . HIS B 1 66 ? -5.098 -5.07 -9.898 1 94.25 66 HIS B O 1
ATOM 1260 N N . ALA B 1 67 ? -5.02 -7.348 -9.469 1 90.69 67 ALA B N 1
ATOM 1261 C CA . ALA B 1 67 ? -4.867 -7.711 -10.875 1 90.69 67 ALA B CA 1
ATOM 1262 C C . ALA B 1 67 ? -6.125 -7.359 -11.672 1 90.69 67 ALA B C 1
ATOM 1264 O O . ALA B 1 67 ? -7.23 -7.758 -11.305 1 90.69 67 ALA B O 1
ATOM 1265 N N . SER B 1 68 ? -5.945 -6.52 -12.625 1 85.88 68 SER B N 1
ATOM 1266 C CA . SER B 1 68 ? -7.066 -6.035 -13.422 1 85.88 68 SER B CA 1
ATOM 1267 C C . SER B 1 68 ? -7.531 -7.09 -14.422 1 85.88 68 SER B C 1
ATOM 1269 O O . SER B 1 68 ? -6.711 -7.734 -15.078 1 85.88 68 SER B O 1
ATOM 1271 N N . SER B 1 69 ? -8.75 -7.539 -14.281 1 71.94 69 SER B N 1
ATOM 1272 C CA . SER B 1 69 ? -9.305 -8.445 -15.281 1 71.94 69 SER B CA 1
ATOM 1273 C C . SER B 1 69 ? -9.344 -7.797 -16.656 1 71.94 69 SER B C 1
ATOM 1275 O O . SER B 1 69 ? -9.375 -8.492 -17.688 1 71.94 69 SER B O 1
ATOM 1277 N N . HIS B 1 70 ? -9.484 -6.59 -16.656 1 61.38 70 HIS B N 1
ATOM 1278 C CA . HIS B 1 70 ? -9.703 -5.934 -17.938 1 61.38 70 HIS B CA 1
ATOM 1279 C C . HIS B 1 70 ? -8.547 -6.211 -18.891 1 61.38 70 HIS B C 1
ATOM 1281 O O . HIS B 1 70 ? -8.711 -6.109 -20.109 1 61.38 70 HIS B O 1
ATOM 1287 N N . HIS B 1 71 ? -7.395 -6.477 -18.375 1 54.69 71 HIS B N 1
ATOM 1288 C CA . HIS B 1 71 ? -6.344 -6.574 -19.375 1 54.69 71 HIS B CA 1
ATOM 1289 C C . HIS B 1 71 ? -6.348 -7.941 -20.047 1 54.69 71 HIS B C 1
ATOM 1291 O O . HIS B 1 71 ? -5.449 -8.258 -20.828 1 54.69 71 HIS B O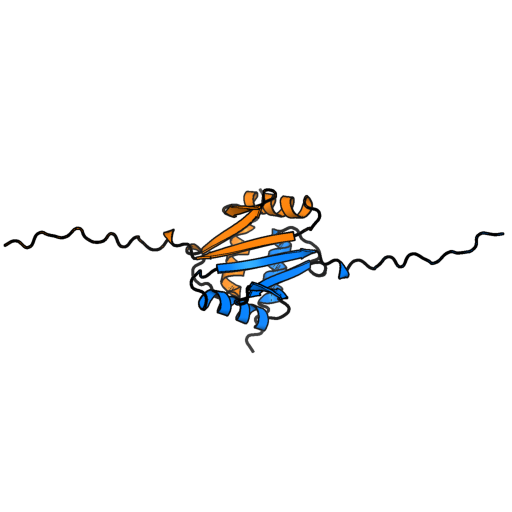 1
ATOM 1297 N N . PHE B 1 72 ? -6.957 -8.867 -19.484 1 48.59 72 PHE B N 1
ATOM 1298 C CA . PHE B 1 72 ? -7.062 -10.062 -20.312 1 48.59 72 PHE B CA 1
ATOM 1299 C C . PHE B 1 72 ? -8.047 -9.852 -21.453 1 48.59 72 PHE B C 1
ATOM 1301 O O . PHE B 1 72 ? -9.086 -9.219 -21.281 1 48.59 72 PHE B O 1
ATOM 1308 N N . PRO B 1 73 ? -7.629 -9.906 -22.609 1 45.12 73 PRO B N 1
ATOM 1309 C CA . PRO B 1 73 ? -8.547 -9.883 -23.766 1 45.12 73 PRO B CA 1
ATOM 1310 C C . PRO B 1 73 ? -9.797 -10.719 -23.531 1 45.12 73 PRO B C 1
ATOM 1312 O O . PRO B 1 73 ? -9.719 -11.805 -22.938 1 45.12 73 PRO B O 1
ATOM 1315 N N . GLU B 1 74 ? -10.898 -10.219 -23.156 1 47.84 74 GLU B N 1
ATOM 1316 C CA . GLU B 1 74 ? -12.109 -11.016 -23.328 1 47.84 74 GLU B CA 1
ATOM 1317 C C . GLU B 1 74 ? -11.953 -12.039 -24.438 1 47.84 74 GLU B C 1
ATOM 1319 O O . GLU B 1 74 ? -11.578 -11.688 -25.562 1 47.84 74 GLU B O 1
ATOM 1324 N N . ARG B 1 75 ? -11.43 -13.141 -24.219 1 39.94 75 ARG B N 1
ATOM 1325 C CA . ARG B 1 75 ? -11.57 -14.156 -25.25 1 39.94 75 ARG B CA 1
ATOM 1326 C C . ARG B 1 75 ? -12.898 -14 -25.984 1 39.94 75 ARG B C 1
ATOM 1328 O O . ARG B 1 75 ? -13.969 -14.07 -25.375 1 39.94 75 ARG B O 1
ATOM 1335 N N . SER B 1 76 ? -13.125 -13.07 -26.797 1 44.47 76 SER B N 1
ATOM 1336 C CA . SER B 1 76 ? -14.234 -13.102 -27.75 1 44.47 76 SER B CA 1
ATOM 1337 C C . SER B 1 76 ? -14.531 -14.531 -28.203 1 44.47 76 SER B C 1
ATOM 1339 O O . SER B 1 76 ? -13.672 -15.211 -28.75 1 44.47 76 SER B O 1
ATOM 1341 N N . SER B 1 77 ? -15.211 -15.328 -27.5 1 42.56 77 SER B N 1
ATOM 1342 C CA . SER B 1 77 ? -15.789 -16.562 -28.016 1 42.56 77 SER B CA 1
ATOM 1343 C C . SER B 1 77 ? -16.047 -16.453 -29.516 1 42.56 77 SER B C 1
ATOM 1345 O O . SER B 1 77 ? -16.703 -15.508 -29.984 1 42.56 77 SER B O 1
ATOM 1347 N N . PRO B 1 78 ? -15.234 -17.016 -30.422 1 45.53 78 PRO B N 1
ATOM 1348 C CA . PRO B 1 78 ? -15.664 -17.094 -31.828 1 45.53 78 PRO B CA 1
ATOM 1349 C C . PRO B 1 78 ? -17.141 -17.453 -31.953 1 45.53 78 PRO B C 1
ATOM 1351 O O . PRO B 1 78 ? -17.688 -18.203 -31.156 1 45.53 78 PRO B O 1
ATOM 1354 N N . THR B 1 79 ? -18.031 -16.609 -32.375 1 43.38 79 THR B N 1
ATOM 1355 C CA . THR B 1 79 ? -19.328 -16.969 -32.906 1 43.38 79 THR B CA 1
ATOM 1356 C C . THR B 1 79 ? -19.25 -18.297 -33.656 1 43.38 79 THR B C 1
ATOM 1358 O O . THR B 1 79 ? -18.297 -18.516 -34.438 1 43.38 79 THR B O 1
ATOM 1361 N N . GLY B 1 80 ? -20 -19.328 -33.312 1 41.66 80 GLY B N 1
ATOM 1362 C CA . GLY B 1 80 ? -20.422 -20.609 -33.844 1 41.66 80 GLY B CA 1
ATOM 1363 C C . GLY B 1 80 ? -20.594 -20.594 -35.344 1 41.66 80 GLY B C 1
ATOM 1364 O O . GLY B 1 80 ? -21.391 -19.812 -35.875 1 41.66 80 GLY B O 1
ATOM 1365 N N . TYR B 1 81 ? -19.656 -20.672 -36.25 1 42 81 TYR B N 1
ATOM 1366 C CA . TYR B 1 81 ? -19.906 -21.156 -37.594 1 42 81 TYR B CA 1
ATOM 1367 C C . TYR B 1 81 ? -20.797 -22.391 -37.562 1 42 81 TYR B C 1
ATOM 1369 O O . TYR B 1 81 ? -20.75 -23.172 -36.625 1 42 81 TYR B O 1
ATOM 1377 N N . THR B 1 82 ? -22.25 -22.328 -38.094 1 39.88 82 THR B N 1
ATOM 1378 C CA . THR B 1 82 ? -23.203 -23.297 -38.625 1 39.88 82 THR B CA 1
ATOM 1379 C C . THR B 1 82 ? -22.516 -24.344 -39.469 1 39.88 82 THR B C 1
ATOM 1381 O O . THR B 1 82 ? -21.953 -24.016 -40.531 1 39.88 82 THR B O 1
ATOM 1384 N N . LEU B 1 83 ? -21.688 -25.172 -39.125 1 32.97 83 LEU B N 1
ATOM 1385 C CA . LEU B 1 83 ? -21.516 -26.438 -39.844 1 32.97 83 LEU B CA 1
ATOM 1386 C C . LEU B 1 83 ? -22.828 -27.188 -39.938 1 32.97 83 LEU B C 1
ATOM 1388 O O . LEU B 1 83 ? -23.109 -28.078 -39.125 1 32.97 83 LEU B O 1
ATOM 1392 N N . TRP B 1 84 ? -24.062 -26.688 -40.406 1 36.44 84 TRP B N 1
ATOM 1393 C CA . TRP B 1 84 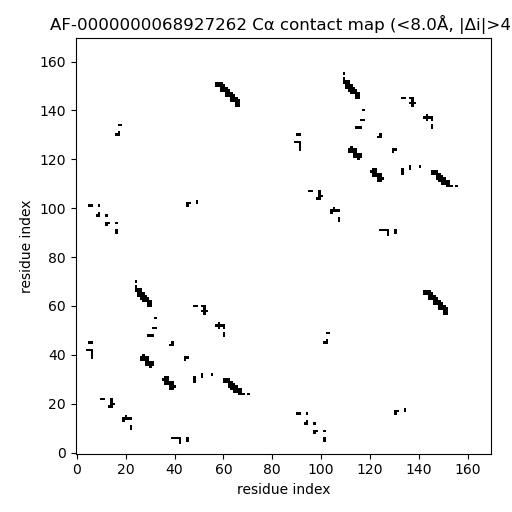? -25.031 -27.578 -41.031 1 36.44 84 TRP B CA 1
ATOM 1394 C C . TRP B 1 84 ? -24.469 -28.219 -42.281 1 36.44 84 TRP B C 1
ATOM 1396 O O . TRP B 1 84 ? -24.672 -29.406 -42.531 1 36.44 84 TRP B O 1
ATOM 1406 N N . GLN B 1 85 ? -23.625 -27.812 -43.281 1 25.23 85 GLN B N 1
ATOM 1407 C CA . GLN B 1 85 ? -23.422 -28.859 -44.25 1 25.23 85 GLN B CA 1
ATOM 1408 C C . GLN B 1 85 ? -22.484 -29.938 -43.75 1 25.23 85 GLN B C 1
ATOM 1410 O O . GLN B 1 85 ? -21.578 -29.656 -42.938 1 25.23 85 GLN B O 1
#